Protein AF-B0RA98-F1 (afdb_monomer)

Foldseek 3Di:
DDWDDDPNATQKDKDFDADPVRQTAKIWMAHVPDPPGDHCQQANTKIFGDAPSHGPDIDHPGHHDGVVVSVVCSVVPVVVCCVVSVVVRCVRVVVPDD

Nearest PDB structures (foldseek):
  6vhh-assembly1_A  TM=6.614E-01  e=2.451E+00  Homo sapiens
  7ban-assembly1_A  TM=6.502E-01  e=3.366E+00  Homo sapiens
  4r03-assembly1_A  TM=4.561E-01  e=2.159E+00  Parabacteroides distasonis ATCC 8503
  8yt8-assembly1_G  TM=3.287E-01  e=5.350E-01  Mus musculus
  8yt8-assembly1_D  TM=3.220E-01  e=4.423E-01  Mus musculus

Structure (mmCIF, N/CA/C/O backbone):
data_AF-B0RA98-F1
#
_entry.id   AF-B0RA98-F1
#
loop_
_atom_site.group_PDB
_atom_site.id
_atom_site.type_symbol
_atom_site.label_atom_id
_atom_site.label_alt_id
_atom_site.label_comp_id
_atom_site.label_asym_id
_atom_site.label_entity_id
_atom_site.label_seq_id
_atom_site.pdbx_PDB_ins_code
_atom_site.Cartn_x
_atom_site.Cartn_y
_atom_site.Cartn_z
_atom_site.occupancy
_atom_site.B_iso_or_equiv
_atom_site.auth_seq_id
_atom_site.auth_comp_id
_atom_site.auth_asym_id
_atom_site.auth_atom_id
_atom_site.pdbx_PDB_model_num
ATOM 1 N N . MET A 1 1 ? 2.933 -8.373 8.074 1.00 58.84 1 MET A N 1
ATOM 2 C CA . MET A 1 1 ? 3.681 -8.220 6.802 1.00 58.84 1 MET A CA 1
ATOM 3 C C . MET A 1 1 ? 3.926 -9.589 6.175 1.00 58.84 1 MET A C 1
ATOM 5 O O . MET A 1 1 ? 4.323 -10.486 6.908 1.00 58.84 1 MET A O 1
ATOM 9 N N . GLY A 1 2 ? 3.730 -9.750 4.860 1.00 65.38 2 GLY A N 1
ATOM 10 C CA . GLY A 1 2 ? 4.033 -10.996 4.135 1.00 65.38 2 GLY A CA 1
ATOM 11 C C . GLY A 1 2 ? 4.586 -10.728 2.730 1.00 65.38 2 GLY A C 1
ATOM 12 O O . GLY A 1 2 ? 4.182 -9.758 2.093 1.00 65.38 2 GLY A O 1
ATOM 13 N N . TYR A 1 3 ? 5.530 -11.548 2.261 1.00 68.44 3 TYR A N 1
ATOM 14 C CA . TYR A 1 3 ? 6.106 -11.455 0.914 1.00 68.44 3 TYR A CA 1
ATOM 15 C C . TYR A 1 3 ? 6.538 -12.832 0.383 1.00 68.44 3 TYR A C 1
ATOM 17 O O . TYR A 1 3 ? 6.806 -13.736 1.175 1.00 68.44 3 TYR A O 1
ATOM 25 N N . SER A 1 4 ? 6.612 -12.988 -0.943 1.00 64.75 4 SER A N 1
ATOM 26 C CA . SER A 1 4 ? 7.087 -14.204 -1.625 1.00 64.75 4 SER A CA 1
ATOM 27 C C . SER A 1 4 ? 8.083 -13.863 -2.734 1.00 64.75 4 SER A C 1
ATOM 29 O O . SER A 1 4 ? 7.967 -12.823 -3.384 1.00 64.75 4 SER A O 1
ATOM 31 N N . HIS A 1 5 ? 9.057 -14.749 -2.953 1.00 69.31 5 HIS A N 1
ATOM 32 C CA . HIS A 1 5 ? 10.075 -14.608 -3.993 1.00 69.31 5 HIS A CA 1
ATOM 33 C C . HIS A 1 5 ? 10.159 -15.875 -4.852 1.00 69.31 5 HIS A C 1
ATOM 35 O O . HIS A 1 5 ? 10.138 -16.985 -4.320 1.00 69.31 5 HIS A O 1
ATOM 41 N N . SER A 1 6 ? 10.357 -15.714 -6.161 1.00 56.84 6 SER A N 1
ATOM 42 C CA . SER A 1 6 ? 10.723 -16.795 -7.084 1.00 56.84 6 SER A CA 1
ATOM 43 C C . SER A 1 6 ? 12.014 -16.420 -7.807 1.00 56.84 6 SER A C 1
ATOM 45 O O . SER A 1 6 ? 12.119 -15.328 -8.362 1.00 56.84 6 SER A O 1
ATOM 47 N N . SER A 1 7 ? 13.034 -17.283 -7.755 1.00 61.19 7 SER A N 1
ATOM 48 C CA . SER A 1 7 ? 14.344 -17.051 -8.396 1.00 61.19 7 SER A CA 1
ATOM 49 C C . SER A 1 7 ? 14.931 -15.646 -8.155 1.00 61.19 7 SER A C 1
ATOM 51 O O . SER A 1 7 ? 15.412 -14.998 -9.084 1.00 61.19 7 SER A O 1
ATOM 53 N N . GLY A 1 8 ? 14.851 -15.141 -6.917 1.00 59.91 8 GLY A N 1
ATOM 54 C CA . GLY A 1 8 ? 15.379 -13.823 -6.530 1.00 59.91 8 GLY A CA 1
ATOM 55 C C . GLY A 1 8 ? 14.505 -12.615 -6.893 1.00 59.91 8 GLY A C 1
ATOM 56 O O . GLY A 1 8 ? 14.859 -11.499 -6.527 1.00 59.91 8 GLY A O 1
ATOM 57 N N . HIS A 1 9 ? 13.364 -12.821 -7.553 1.00 62.47 9 HIS A N 1
ATOM 58 C CA . HIS A 1 9 ? 12.417 -11.764 -7.905 1.00 62.47 9 HIS A CA 1
ATOM 59 C C . HIS A 1 9 ? 11.239 -11.764 -6.928 1.00 62.47 9 HIS A C 1
ATOM 61 O O . HIS A 1 9 ? 10.709 -12.824 -6.589 1.00 62.47 9 HIS A O 1
ATOM 67 N N . LEU A 1 10 ? 10.846 -10.581 -6.452 1.00 71.31 10 LEU A N 1
ATOM 68 C CA . LEU A 1 10 ? 9.686 -10.392 -5.579 1.00 71.31 10 LEU A CA 1
ATOM 69 C C . LEU A 1 10 ? 8.414 -10.502 -6.407 1.00 71.31 10 LEU A C 1
ATOM 71 O O . LEU A 1 10 ? 8.169 -9.657 -7.259 1.00 71.31 10 LEU A O 1
ATOM 75 N N . THR A 1 11 ? 7.638 -11.553 -6.151 1.00 71.00 11 THR A N 1
ATOM 76 C CA . THR A 1 11 ? 6.406 -11.855 -6.894 1.00 71.00 11 THR A CA 1
ATOM 77 C C . THR A 1 11 ? 5.159 -11.403 -6.149 1.00 71.00 11 THR A C 1
ATOM 79 O O . THR A 1 11 ? 4.126 -11.164 -6.759 1.00 71.00 11 THR A O 1
ATOM 82 N N . LEU A 1 12 ? 5.251 -11.269 -4.824 1.00 77.62 12 LEU A N 1
ATOM 83 C CA . LEU A 1 12 ? 4.139 -10.869 -3.976 1.00 77.62 12 LEU A CA 1
ATOM 84 C C . LEU A 1 12 ? 4.654 -10.079 -2.781 1.00 77.62 12 LEU A C 1
ATOM 86 O O . LEU A 1 12 ? 5.582 -10.527 -2.101 1.00 77.62 12 LEU A O 1
ATOM 90 N N . PHE A 1 13 ? 3.987 -8.980 -2.442 1.00 78.62 13 PHE A N 1
ATOM 91 C CA . PHE A 1 13 ? 4.081 -8.428 -1.096 1.00 78.62 13 PHE A CA 1
ATOM 92 C C . PHE A 1 13 ? 2.782 -7.790 -0.627 1.00 78.62 13 PHE A C 1
ATOM 94 O O . PHE A 1 13 ? 1.990 -7.286 -1.419 1.00 78.62 13 PHE A O 1
ATOM 101 N N . VAL A 1 14 ? 2.611 -7.772 0.694 1.00 78.19 14 VAL A N 1
ATOM 102 C CA . VAL A 1 14 ? 1.593 -6.987 1.390 1.00 78.19 14 VAL A CA 1
ATOM 103 C C . VAL A 1 14 ? 2.237 -6.298 2.589 1.00 78.19 14 VAL A C 1
ATOM 105 O O . VAL A 1 14 ? 2.810 -6.945 3.478 1.00 78.19 14 VAL A O 1
ATOM 108 N N . VAL A 1 15 ? 2.117 -4.973 2.613 1.00 78.31 15 VAL A N 1
ATOM 109 C CA . VAL A 1 15 ? 2.451 -4.125 3.757 1.00 78.31 15 VAL A CA 1
ATOM 110 C C . VAL A 1 15 ? 1.158 -3.495 4.245 1.00 78.31 15 VAL A C 1
ATOM 112 O O . VAL A 1 15 ? 0.451 -2.867 3.462 1.00 78.31 15 VAL A O 1
ATOM 115 N N . GLN A 1 16 ? 0.831 -3.688 5.518 1.00 79.31 16 GLN A N 1
ATOM 116 C CA . GLN A 1 16 ? -0.393 -3.155 6.104 1.00 79.31 16 GLN A CA 1
ATOM 117 C C . GLN A 1 16 ? -0.145 -2.653 7.515 1.00 79.31 16 GLN A C 1
ATOM 119 O O . GLN A 1 16 ? 0.750 -3.155 8.204 1.00 79.31 16 GLN A O 1
ATOM 124 N N . PHE A 1 17 ? -0.955 -1.678 7.907 1.00 79.94 17 PHE A N 1
ATOM 125 C CA . PHE A 1 17 ? -1.087 -1.221 9.279 1.00 79.94 17 PHE A CA 1
ATOM 126 C C . PHE A 1 17 ? -2.489 -1.581 9.772 1.00 79.94 17 PHE A C 1
ATOM 128 O O . PHE A 1 17 ? -3.479 -1.312 9.084 1.00 79.94 17 PHE A O 1
ATOM 135 N N . GLU A 1 18 ? -2.531 -2.213 10.937 1.00 73.56 18 GLU A N 1
ATOM 136 C CA . GLU A 1 18 ? -3.746 -2.625 11.631 1.00 73.56 18 GLU A CA 1
ATOM 137 C C . GLU A 1 18 ? -3.881 -1.797 12.908 1.00 73.56 18 GLU A C 1
ATOM 139 O O . GLU A 1 18 ? -2.872 -1.445 13.528 1.00 73.56 18 GLU A O 1
ATOM 144 N N . ASP A 1 19 ? -5.111 -1.475 13.291 1.00 71.06 19 ASP A N 1
ATOM 145 C CA . ASP A 1 19 ? -5.391 -0.857 14.582 1.00 71.06 19 ASP A CA 1
ATOM 146 C C . ASP A 1 19 ? -5.407 -1.900 15.726 1.00 71.06 19 ASP A C 1
ATOM 148 O O . ASP A 1 19 ? -5.124 -3.087 15.536 1.00 71.06 19 ASP A O 1
ATOM 152 N N . GLY A 1 20 ? -5.736 -1.458 16.944 1.00 65.88 20 GLY A N 1
ATOM 153 C CA . GLY A 1 20 ? -5.821 -2.331 18.121 1.00 65.88 20 GLY A CA 1
ATOM 154 C C . GLY A 1 20 ? -6.890 -3.431 18.039 1.00 65.88 20 GLY A C 1
ATOM 155 O O . GLY A 1 20 ? -6.824 -4.376 18.828 1.00 65.88 20 GLY A O 1
ATOM 156 N N . GLU A 1 21 ? -7.834 -3.342 17.098 1.00 71.00 21 GLU A N 1
ATOM 157 C CA . GLU A 1 21 ? -8.887 -4.333 16.848 1.00 71.00 21 GLU A CA 1
ATOM 158 C C . GLU A 1 21 ? -8.584 -5.237 15.639 1.00 71.00 21 GLU A C 1
ATOM 160 O O . GLU A 1 21 ? -9.422 -6.056 15.265 1.00 71.00 21 GLU A O 1
ATOM 165 N N . TRP A 1 22 ? -7.369 -5.164 15.078 1.00 71.69 22 TRP A N 1
ATOM 166 C CA . TRP A 1 22 ? -6.960 -5.858 13.846 1.00 71.69 22 TRP A CA 1
ATOM 167 C C . TRP A 1 22 ? -7.677 -5.364 12.580 1.00 71.69 22 TRP A C 1
ATOM 169 O O . TRP A 1 22 ? -7.622 -6.024 11.538 1.00 71.69 22 TRP A O 1
ATOM 179 N N . ALA A 1 23 ? -8.320 -4.198 12.631 1.00 76.12 23 ALA A N 1
ATOM 180 C CA . ALA A 1 23 ? -8.912 -3.578 11.460 1.00 76.12 23 ALA A CA 1
ATOM 181 C C . ALA A 1 23 ? 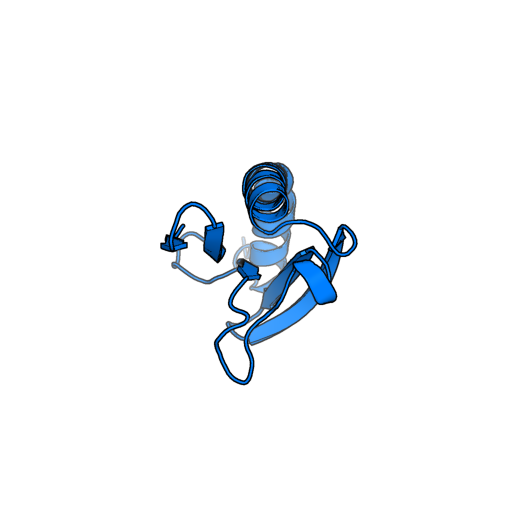-7.803 -3.023 10.560 1.00 76.12 23 ALA A C 1
ATOM 183 O O . ALA A 1 23 ? -6.914 -2.291 11.000 1.00 76.12 23 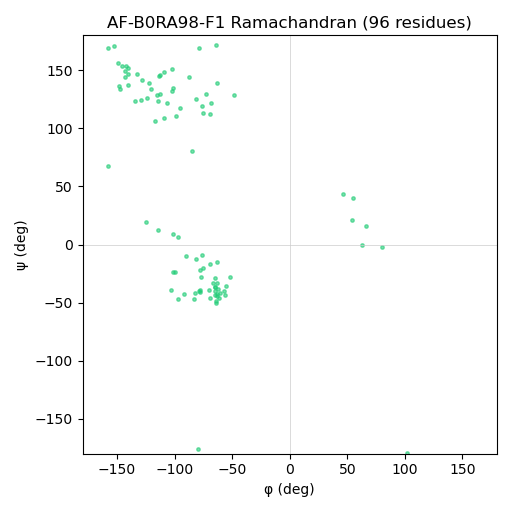ALA A O 1
ATOM 184 N N . ILE A 1 24 ? -7.844 -3.368 9.272 1.00 79.38 24 ILE A N 1
ATOM 185 C CA . ILE A 1 24 ? -6.901 -2.830 8.288 1.00 79.38 24 ILE A CA 1
ATOM 186 C C . ILE A 1 24 ? -7.206 -1.343 8.123 1.00 79.38 24 ILE A C 1
ATOM 188 O O . ILE A 1 24 ? -8.309 -0.989 7.722 1.00 79.38 24 ILE A O 1
ATOM 192 N N . VAL A 1 25 ? -6.221 -0.484 8.375 1.00 80.62 25 VAL A N 1
ATOM 193 C CA . VAL A 1 25 ? -6.354 0.970 8.189 1.00 80.62 25 VAL A CA 1
ATOM 194 C C . VAL A 1 25 ? -5.787 1.377 6.835 1.00 80.62 25 VAL A C 1
ATOM 196 O O . VAL A 1 25 ? -6.418 2.099 6.062 1.00 80.62 25 VAL A O 1
ATOM 199 N N . VAL A 1 26 ? -4.588 0.882 6.517 1.00 84.31 26 VAL A N 1
ATOM 200 C CA . VAL A 1 26 ? -3.943 1.100 5.221 1.00 84.31 26 VAL A CA 1
ATOM 201 C C . VAL A 1 26 ? -3.238 -0.155 4.725 1.00 84.31 26 VAL A C 1
ATOM 203 O O . VAL A 1 26 ? -2.687 -0.927 5.514 1.00 84.31 26 VAL A O 1
ATOM 206 N N . ARG A 1 27 ? -3.218 -0.344 3.402 1.00 87.44 27 ARG A N 1
ATOM 207 C CA . ARG A 1 27 ? -2.545 -1.465 2.737 1.00 87.44 27 ARG A CA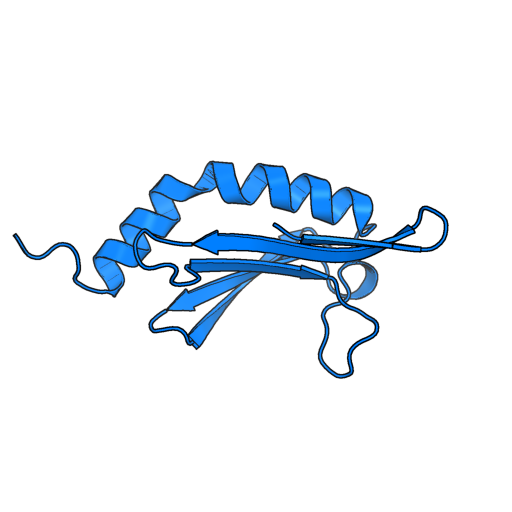 1
ATOM 208 C C . ARG A 1 27 ? -1.862 -1.024 1.449 1.00 87.44 27 ARG A C 1
ATOM 210 O O . ARG A 1 27 ? -2.461 -0.343 0.627 1.00 87.44 27 ARG A O 1
ATOM 217 N N . SER A 1 28 ? -0.645 -1.503 1.230 1.00 86.31 28 SER A N 1
ATOM 218 C CA . SER A 1 28 ? 0.009 -1.508 -0.078 1.00 86.31 28 SER A CA 1
ATOM 219 C C . SER A 1 28 ? 0.347 -2.944 -0.463 1.00 86.31 28 SER A C 1
ATOM 221 O O . SER A 1 28 ? 0.839 -3.713 0.370 1.00 86.31 28 SER A O 1
ATOM 223 N N . ASN A 1 29 ? 0.049 -3.336 -1.701 1.00 87.00 29 ASN A N 1
ATOM 224 C CA . ASN A 1 29 ? 0.270 -4.699 -2.165 1.00 87.00 29 ASN A CA 1
ATOM 225 C C . ASN A 1 29 ? 0.757 -4.776 -3.613 1.00 87.00 29 ASN A C 1
ATOM 227 O O . ASN A 1 29 ? 0.438 -3.930 -4.443 1.00 87.00 29 ASN A O 1
ATOM 231 N N . HIS A 1 30 ? 1.479 -5.854 -3.898 1.00 88.00 30 HIS A N 1
ATOM 232 C CA . HIS A 1 30 ? 1.862 -6.295 -5.231 1.00 88.00 30 HIS A CA 1
ATOM 233 C C . HIS A 1 30 ? 1.479 -7.764 -5.373 1.00 88.00 30 HIS A C 1
ATOM 235 O O . HIS A 1 30 ? 1.890 -8.553 -4.526 1.00 88.00 30 HIS A O 1
ATOM 241 N N . ASP A 1 31 ? 0.683 -8.109 -6.384 1.00 88.25 31 ASP A N 1
ATOM 242 C CA . ASP A 1 31 ? 0.253 -9.481 -6.692 1.00 88.25 31 ASP A CA 1
ATOM 243 C C . ASP A 1 31 ? -0.171 -9.595 -8.172 1.00 88.25 31 ASP A C 1
ATOM 245 O O . ASP A 1 31 ? -1.354 -9.709 -8.466 1.00 88.25 31 ASP A O 1
ATOM 249 N N . PRO A 1 32 ? 0.742 -9.476 -9.143 1.00 87.50 32 PRO A N 1
ATOM 250 C CA . PRO A 1 32 ? 0.381 -9.380 -10.559 1.00 87.50 32 PRO A CA 1
ATOM 251 C C . PRO A 1 32 ? -0.191 -10.691 -11.128 1.00 87.50 32 PRO A C 1
ATOM 253 O O . PRO A 1 32 ? -0.827 -10.682 -12.177 1.00 87.50 32 PRO A O 1
ATOM 256 N N . GLU A 1 33 ? 0.012 -11.823 -10.446 1.00 84.56 33 GLU A N 1
ATOM 257 C CA . GLU A 1 33 ? -0.422 -13.144 -10.916 1.00 84.56 33 GLU A CA 1
ATOM 258 C C . GLU A 1 33 ? -1.907 -13.436 -10.629 1.00 84.56 33 GLU A C 1
ATOM 260 O O . GLU A 1 33 ? -2.471 -14.383 -11.182 1.00 84.56 33 GLU A O 1
ATOM 265 N N . ARG A 1 34 ? -2.576 -12.633 -9.788 1.00 82.50 34 ARG A N 1
ATOM 266 C CA . ARG A 1 34 ? -4.026 -12.741 -9.561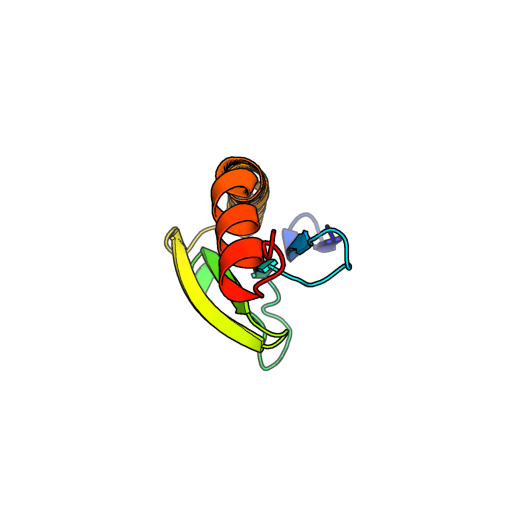 1.00 82.50 34 ARG A CA 1
ATOM 267 C C . ARG A 1 34 ? -4.813 -11.920 -10.580 1.00 82.50 34 ARG A C 1
ATOM 269 O O . ARG A 1 34 ? -4.459 -10.788 -10.878 1.00 82.50 34 ARG A O 1
ATOM 276 N N . GLU A 1 35 ? -5.972 -12.437 -10.997 1.00 74.75 35 GLU A N 1
ATOM 277 C CA . GLU A 1 35 ? -6.887 -11.806 -11.973 1.00 74.75 35 GLU A CA 1
ATOM 278 C C . GLU A 1 35 ? -7.269 -10.345 -11.637 1.00 74.75 35 GLU A C 1
ATOM 280 O O . GLU A 1 35 ? -7.523 -9.531 -12.524 1.00 74.75 35 GLU A O 1
ATOM 285 N N . HIS A 1 36 ? -7.260 -9.984 -10.351 1.00 74.00 36 HIS A N 1
ATOM 286 C CA . HIS A 1 36 ? -7.512 -8.621 -9.862 1.00 74.00 36 HIS A CA 1
ATOM 287 C C . HIS A 1 36 ? -6.390 -8.082 -8.977 1.00 74.00 36 HIS A C 1
ATOM 289 O O . HIS A 1 36 ? -6.590 -7.170 -8.173 1.00 74.00 36 HIS A O 1
ATOM 295 N N . GLY A 1 37 ? -5.214 -8.684 -9.076 1.00 78.06 37 GLY A N 1
ATOM 296 C CA . GLY A 1 37 ? -4.078 -8.275 -8.291 1.00 78.06 37 GLY A CA 1
ATOM 297 C C . GLY A 1 37 ? -3.387 -7.032 -8.853 1.00 78.06 37 GLY A C 1
ATOM 298 O O . GLY A 1 37 ? -3.722 -6.504 -9.920 1.00 78.06 37 GLY A O 1
ATOM 299 N N . TYR A 1 38 ? -2.482 -6.482 -8.050 1.00 84.88 38 TYR A N 1
ATOM 300 C CA . TYR A 1 38 ? -1.906 -5.167 -8.299 1.00 84.88 38 TYR A CA 1
ATOM 301 C C . TYR A 1 38 ? -0.467 -5.302 -8.792 1.00 84.88 38 TYR A C 1
ATOM 303 O O . TYR A 1 38 ? 0.375 -5.869 -8.096 1.00 84.88 38 TYR A O 1
ATOM 311 N N . ASP A 1 39 ? -0.170 -4.780 -9.980 1.00 90.81 39 ASP A N 1
ATOM 312 C CA . ASP A 1 39 ? 1.195 -4.742 -10.495 1.00 90.81 39 ASP A CA 1
ATOM 313 C C . ASP A 1 39 ? 1.810 -3.360 -10.266 1.00 90.81 39 ASP A C 1
ATOM 315 O O . ASP A 1 39 ? 1.419 -2.380 -10.901 1.00 90.81 39 ASP A O 1
ATOM 319 N N . VAL A 1 40 ? 2.787 -3.281 -9.362 1.00 90.31 40 VAL A N 1
ATOM 320 C CA . VAL A 1 40 ? 3.475 -2.025 -9.049 1.00 90.31 40 VAL A CA 1
ATOM 321 C C . VAL A 1 40 ? 4.464 -1.615 -10.138 1.00 90.31 40 VAL A C 1
ATOM 323 O O . VAL A 1 40 ? 4.798 -0.436 -10.234 1.00 90.31 40 VAL A O 1
ATOM 326 N N . ALA A 1 41 ? 4.901 -2.557 -10.979 1.00 90.88 41 ALA A N 1
ATOM 327 C CA . ALA A 1 41 ? 5.792 -2.289 -12.100 1.00 90.88 41 ALA A CA 1
ATOM 328 C C . ALA A 1 41 ? 5.057 -1.671 -13.298 1.00 90.88 41 ALA A C 1
ATOM 330 O O . ALA A 1 41 ? 5.691 -1.003 -14.111 1.00 90.88 41 ALA A O 1
ATOM 331 N N . GLU A 1 42 ? 3.736 -1.848 -13.391 1.00 91.56 42 GLU A N 1
ATOM 332 C CA . GLU A 1 42 ? 2.904 -1.219 -14.425 1.00 91.56 42 GLU A CA 1
ATOM 333 C C . GLU A 1 42 ? 2.109 -0.024 -13.898 1.00 91.56 42 GLU A C 1
ATOM 335 O O . GLU A 1 42 ? 1.959 0.976 -14.599 1.00 91.56 42 GLU A O 1
ATOM 340 N N . LYS A 1 43 ? 1.580 -0.124 -12.673 1.00 88.38 43 LYS A N 1
ATOM 341 C CA . LYS A 1 43 ? 0.627 0.853 -12.133 1.00 88.38 43 LYS A CA 1
ATOM 342 C C . LYS A 1 43 ? 1.251 1.849 -11.162 1.00 88.38 43 LYS A C 1
ATOM 344 O O . LYS A 1 43 ? 0.715 2.938 -11.042 1.00 88.38 43 LYS A O 1
ATOM 349 N N . GLY A 1 44 ? 2.374 1.523 -10.518 1.00 90.94 44 GLY A N 1
AT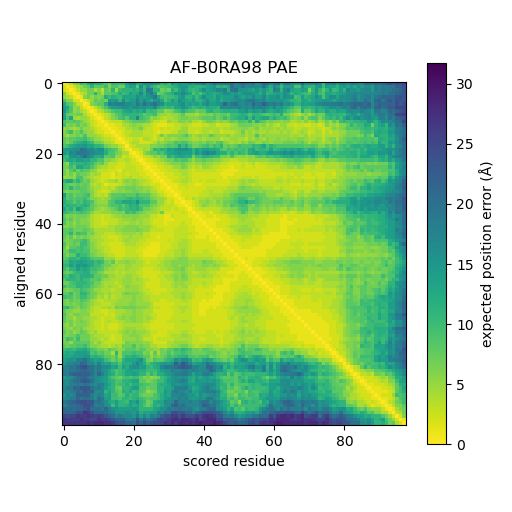OM 350 C CA . GLY A 1 44 ? 2.964 2.335 -9.444 1.00 90.94 44 GLY A CA 1
ATOM 351 C C . GLY A 1 44 ? 2.696 1.785 -8.051 1.00 90.94 44 GLY A C 1
ATOM 352 O O . GLY A 1 44 ? 2.083 0.736 -7.883 1.00 90.94 44 GLY A O 1
ATOM 353 N N . VAL A 1 45 ? 3.180 2.471 -7.022 1.00 88.94 45 VAL A N 1
ATOM 354 C CA . VAL A 1 45 ? 2.964 2.078 -5.624 1.00 88.94 45 VAL A CA 1
ATOM 355 C C . VAL A 1 45 ? 1.774 2.841 -5.081 1.00 88.94 45 VAL A C 1
ATOM 357 O O . VAL A 1 45 ? 1.806 4.066 -4.993 1.00 88.94 45 VAL A O 1
ATOM 360 N N . TYR A 1 46 ? 0.735 2.109 -4.697 1.00 89.50 46 TYR A N 1
ATOM 361 C CA . TYR A 1 46 ? -0.492 2.686 -4.168 1.00 89.50 46 TYR A CA 1
ATOM 362 C C . TYR A 1 46 ? -0.677 2.306 -2.701 1.00 89.50 46 TYR A C 1
ATOM 364 O O . TYR A 1 46 ? -0.312 1.204 -2.273 1.00 89.50 46 TYR A O 1
ATOM 372 N N . LEU A 1 47 ? -1.247 3.238 -1.945 1.00 86.94 47 LEU A N 1
ATOM 373 C CA . LEU A 1 47 ? -1.702 3.056 -0.577 1.00 86.94 47 LEU A CA 1
ATOM 374 C C . LEU A 1 47 ? -3.228 3.078 -0.566 1.00 86.94 47 LEU A C 1
ATOM 376 O O . LEU A 1 47 ? -3.858 4.116 -0.772 1.00 86.94 47 LEU A O 1
ATOM 380 N N . ASP A 1 48 ? -3.822 1.918 -0.336 1.00 87.81 48 ASP A N 1
ATOM 381 C CA . ASP A 1 48 ? -5.254 1.787 -0.129 1.00 87.81 48 ASP A CA 1
ATOM 382 C C . ASP A 1 48 ? -5.581 2.136 1.320 1.00 87.81 48 ASP A C 1
ATOM 384 O O . ASP A 1 48 ? -5.021 1.542 2.240 1.00 87.81 48 ASP A O 1
ATOM 388 N N . VAL A 1 49 ? -6.495 3.084 1.508 1.00 84.38 49 VAL A N 1
ATOM 389 C CA . VAL A 1 49 ? -7.017 3.506 2.809 1.00 84.38 49 VAL A CA 1
ATOM 390 C C . VAL A 1 49 ? -8.388 2.878 3.005 1.00 84.38 49 VAL A C 1
ATOM 392 O O . VAL A 1 49 ? -9.244 2.954 2.118 1.00 84.38 49 VAL A O 1
ATOM 395 N N . TYR A 1 50 ? -8.592 2.284 4.171 1.00 84.44 50 TYR A N 1
ATOM 396 C CA . TYR A 1 50 ? -9.812 1.586 4.547 1.00 84.44 50 TYR A CA 1
ATOM 397 C C . TYR A 1 50 ? -10.573 2.380 5.606 1.00 84.44 50 TYR A C 1
ATOM 399 O O . TYR A 1 50 ? -9.982 3.110 6.404 1.00 84.44 50 TYR A O 1
ATOM 407 N N . ARG A 1 51 ? -11.896 2.255 5.571 1.00 80.00 51 ARG A N 1
ATOM 408 C CA . ARG A 1 51 ? -12.833 2.798 6.550 1.00 80.00 51 ARG A CA 1
ATOM 409 C C . ARG A 1 51 ? -14.005 1.829 6.635 1.00 80.00 51 ARG A C 1
ATOM 411 O O . ARG A 1 51 ? -14.494 1.401 5.595 1.00 80.00 51 ARG A O 1
ATOM 418 N N . ASP A 1 52 ? -14.429 1.495 7.847 1.00 81.06 52 ASP A N 1
ATO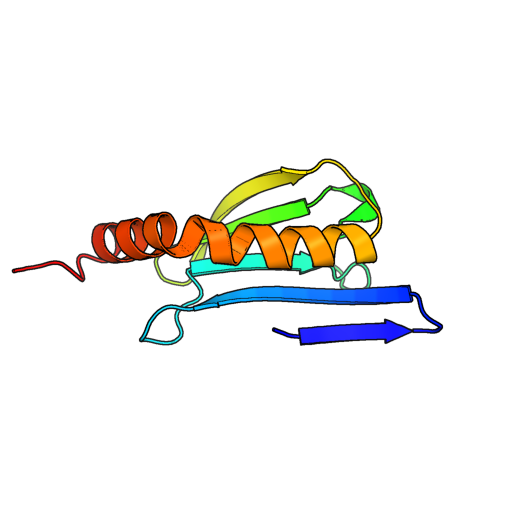M 419 C CA . ASP A 1 52 ? -15.528 0.541 8.081 1.00 81.06 52 ASP A CA 1
ATO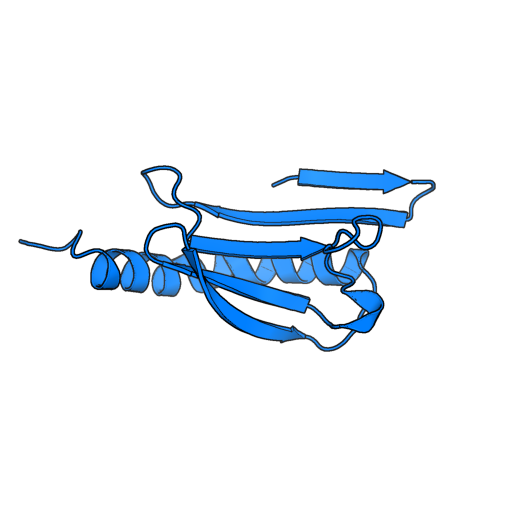M 420 C C . ASP A 1 52 ? -15.275 -0.814 7.392 1.00 81.06 52 ASP A C 1
ATOM 422 O O . ASP A 1 52 ? -16.167 -1.400 6.793 1.00 81.06 52 ASP A O 1
ATOM 426 N N . GLU A 1 53 ? -14.017 -1.279 7.428 1.00 80.44 53 GLU A N 1
ATOM 427 C CA . GLU A 1 53 ? -13.527 -2.508 6.770 1.00 80.44 53 GLU A CA 1
ATOM 428 C C . GLU A 1 53 ? -13.625 -2.510 5.229 1.00 80.44 53 GLU A C 1
ATOM 430 O O . GLU A 1 53 ? -13.167 -3.444 4.564 1.00 80.44 53 GLU A O 1
ATOM 435 N N . GLU A 1 54 ? -14.130 -1.432 4.631 1.00 83.75 54 GLU A N 1
ATOM 436 C CA . GLU A 1 54 ? -14.233 -1.241 3.191 1.00 83.75 54 GLU A CA 1
ATOM 437 C C . GLU A 1 54 ? -13.137 -0.305 2.672 1.00 83.75 54 GLU A C 1
ATOM 439 O O . GLU A 1 54 ? -12.639 0.594 3.355 1.00 83.75 54 GLU A O 1
ATOM 444 N N . LYS A 1 55 ? -12.728 -0.501 1.415 1.00 86.81 55 LYS A N 1
ATOM 445 C CA . LYS A 1 55 ? -11.759 0.387 0.769 1.00 86.81 55 LYS A CA 1
ATOM 446 C C . LYS A 1 55 ? -12.407 1.752 0.522 1.00 86.81 55 LYS A C 1
ATOM 448 O O . LYS A 1 55 ? -13.274 1.879 -0.337 1.00 86.81 55 LYS A O 1
ATOM 453 N N . TYR A 1 56 ? -11.932 2.777 1.223 1.00 84.94 56 TYR A N 1
ATOM 454 C CA . TYR A 1 56 ? -12.433 4.146 1.113 1.00 84.94 56 TYR A CA 1
ATOM 455 C C . TYR A 1 56 ? -11.804 4.900 -0.063 1.00 84.94 56 TYR A C 1
ATOM 457 O O . TYR A 1 56 ? -12.504 5.545 -0.844 1.00 84.94 56 TYR A O 1
ATOM 465 N N . ARG A 1 57 ? -10.473 4.828 -0.207 1.00 86.56 57 ARG A N 1
ATOM 466 C CA . ARG A 1 57 ? -9.742 5.469 -1.314 1.00 86.56 57 ARG A CA 1
ATOM 467 C C . ARG A 1 57 ? -8.385 4.824 -1.576 1.00 86.56 57 ARG A C 1
ATOM 469 O O . ARG A 1 57 ? -7.892 4.057 -0.756 1.00 86.56 57 ARG A O 1
ATOM 476 N N . SER A 1 58 ? -7.770 5.192 -2.695 1.00 88.44 58 SER A N 1
ATOM 477 C CA . SER A 1 58 ? -6.376 4.871 -3.009 1.00 88.44 58 SER A CA 1
ATOM 478 C C . SER A 1 58 ? -5.577 6.141 -3.246 1.00 88.44 58 SER A C 1
ATOM 480 O O . SER A 1 58 ? -6.051 7.053 -3.921 1.00 88.44 58 SER A O 1
ATOM 482 N N . GLU A 1 59 ? -4.357 6.170 -2.729 1.00 87.44 59 GLU A N 1
ATOM 483 C CA . GLU A 1 59 ? -3.386 7.238 -2.948 1.00 87.44 59 GLU A CA 1
ATOM 484 C C . GLU A 1 59 ? -2.191 6.677 -3.719 1.00 87.44 59 GLU A C 1
ATOM 486 O O . GLU A 1 59 ? -1.626 5.658 -3.327 1.00 87.44 59 GLU A O 1
ATOM 491 N N . GLU A 1 60 ? -1.804 7.323 -4.818 1.00 88.19 60 GLU A N 1
ATOM 492 C CA . GLU A 1 60 ? -0.549 7.006 -5.504 1.00 88.19 60 GLU A CA 1
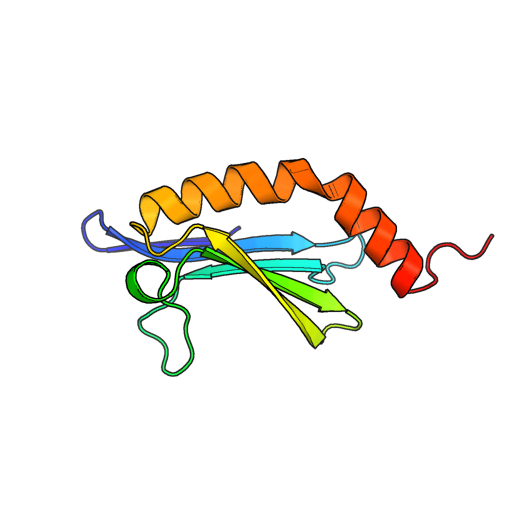ATOM 493 C C . GLU A 1 60 ? 0.613 7.607 -4.705 1.00 88.19 60 GLU A C 1
ATOM 495 O O . GLU A 1 60 ? 0.670 8.820 -4.503 1.00 88.19 60 GLU A O 1
ATOM 500 N N . LEU A 1 61 ? 1.526 6.758 -4.234 1.00 84.06 61 LEU A N 1
ATOM 501 C CA . LEU A 1 61 ? 2.727 7.179 -3.512 1.00 84.06 61 LEU A CA 1
ATOM 502 C C . LEU A 1 61 ? 3.905 7.381 -4.462 1.00 84.06 61 LEU A C 1
ATOM 504 O O . LEU A 1 61 ? 4.656 8.346 -4.327 1.00 84.06 61 LEU A O 1
ATOM 508 N N . PHE A 1 62 ? 4.071 6.457 -5.410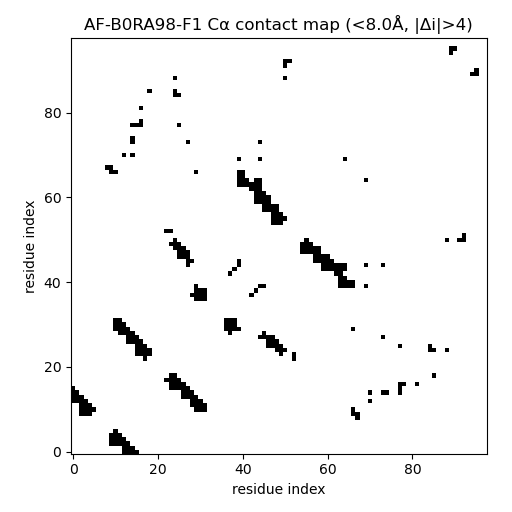 1.00 86.62 62 PHE A N 1
ATOM 509 C CA . PHE A 1 62 ? 5.176 6.466 -6.359 1.00 86.62 62 PHE A CA 1
ATOM 510 C C . PHE A 1 62 ? 4.724 5.981 -7.738 1.00 86.62 62 PHE A C 1
ATOM 512 O O . PHE A 1 62 ? 3.856 5.107 -7.820 1.00 86.62 62 PHE A O 1
ATOM 519 N N . PRO A 1 63 ? 5.354 6.484 -8.815 1.00 91.94 63 PRO A N 1
ATOM 520 C CA . PRO A 1 63 ? 5.143 5.965 -10.159 1.00 91.94 63 PRO A CA 1
ATOM 521 C C . PRO A 1 63 ? 5.612 4.500 -10.280 1.00 91.94 63 PRO A C 1
ATOM 523 O O . PRO A 1 63 ? 6.250 3.974 -9.361 1.00 91.94 63 PRO A O 1
ATOM 526 N N . PRO A 1 64 ? 5.324 3.831 -11.414 1.00 93.94 64 PRO A N 1
ATOM 527 C CA . PRO A 1 64 ? 5.766 2.463 -11.678 1.00 93.94 64 PRO A CA 1
ATOM 528 C C . PRO A 1 64 ? 7.254 2.234 -11.398 1.00 93.94 64 PRO A C 1
ATOM 530 O O . PRO A 1 64 ? 8.108 2.991 -11.865 1.00 93.94 64 PRO A O 1
ATOM 533 N N . MET A 1 65 ? 7.564 1.192 -10.622 1.00 91.56 65 MET A N 1
ATOM 534 C CA . MET A 1 65 ? 8.932 0.874 -10.198 1.00 91.56 65 MET A CA 1
ATOM 535 C C . MET A 1 65 ? 9.120 -0.619 -9.914 1.00 91.56 65 MET A C 1
ATOM 537 O O . MET A 1 65 ? 8.152 -1.378 -9.861 1.00 91.56 65 MET A O 1
ATOM 541 N N . GLN A 1 66 ? 10.366 -1.059 -9.710 1.00 90.56 66 GLN A N 1
ATOM 542 C CA . GLN A 1 66 ? 10.629 -2.471 -9.430 1.00 90.56 66 GLN A CA 1
ATOM 543 C C . GLN A 1 66 ? 9.966 -2.911 -8.114 1.00 90.56 66 GLN A C 1
ATOM 545 O O . GLN A 1 66 ? 10.063 -2.190 -7.116 1.00 90.56 66 GLN A O 1
ATOM 550 N N . PRO A 1 67 ? 9.368 -4.117 -8.050 1.00 86.94 67 PRO A N 1
ATOM 551 C CA . PRO A 1 67 ? 8.681 -4.588 -6.847 1.00 86.94 67 PRO A CA 1
ATOM 552 C C . PRO A 1 67 ? 9.546 -4.585 -5.580 1.00 86.94 67 PRO A C 1
ATOM 554 O O . PRO A 1 67 ? 9.058 -4.277 -4.495 1.00 86.94 67 PRO A O 1
ATOM 557 N N . SER A 1 68 ? 10.840 -4.892 -5.698 1.00 84.25 68 SER A N 1
ATOM 558 C CA . SER A 1 68 ? 11.791 -4.861 -4.577 1.00 84.25 68 SER A CA 1
ATOM 559 C C . SER A 1 68 ? 11.998 -3.452 -4.008 1.00 84.25 68 SER A C 1
ATOM 561 O O . SER A 1 68 ? 12.065 -3.275 -2.788 1.00 84.25 68 SER A O 1
ATOM 563 N N . GLU A 1 69 ? 12.061 -2.445 -4.879 1.00 87.94 69 GLU A N 1
ATOM 564 C CA . GLU A 1 69 ? 12.138 -1.034 -4.497 1.00 87.94 69 GLU A CA 1
ATOM 565 C C . GLU A 1 69 ? 10.808 -0.593 -3.877 1.00 87.94 69 GLU A C 1
ATOM 567 O O . GLU A 1 69 ? 10.799 -0.047 -2.774 1.00 87.94 69 GLU A O 1
ATOM 572 N N . ALA A 1 70 ? 9.681 -0.944 -4.505 1.00 87.38 70 ALA A N 1
ATOM 573 C CA . ALA A 1 70 ? 8.337 -0.670 -3.997 1.00 87.38 70 ALA A CA 1
ATOM 574 C C . ALA A 1 70 ? 8.108 -1.236 -2.585 1.00 87.38 70 ALA A C 1
ATOM 576 O O . ALA A 1 70 ? 7.579 -0.542 -1.719 1.00 87.38 70 ALA A O 1
ATOM 577 N N . LEU A 1 71 ? 8.555 -2.468 -2.318 1.00 84.38 71 LEU A N 1
ATOM 578 C CA . LEU A 1 71 ? 8.499 -3.076 -0.988 1.00 84.38 71 LEU A CA 1
ATOM 579 C C . LEU A 1 71 ? 9.300 -2.275 0.042 1.00 84.38 71 LEU A C 1
ATOM 581 O O . LEU A 1 71 ? 8.856 -2.124 1.179 1.00 84.38 71 LEU A O 1
ATOM 585 N N . THR A 1 72 ? 10.481 -1.790 -0.338 1.00 84.88 72 THR A N 1
ATOM 586 C CA . THR A 1 72 ? 11.333 -0.982 0.543 1.00 84.88 72 THR A CA 1
ATOM 587 C C . THR A 1 72 ? 10.640 0.335 0.886 1.00 84.88 72 THR A C 1
ATOM 589 O O . THR A 1 72 ? 10.470 0.647 2.060 1.00 84.88 72 THR A O 1
ATOM 592 N N . TYR A 1 73 ? 10.111 1.043 -0.113 1.00 82.44 73 TYR A N 1
ATOM 593 C CA . TYR A 1 73 ? 9.361 2.278 0.118 1.00 82.44 73 TYR A CA 1
ATOM 594 C C . TYR A 1 73 ? 8.089 2.061 0.938 1.00 82.44 73 TYR A C 1
ATOM 596 O O . TYR A 1 73 ? 7.817 2.834 1.853 1.00 82.44 73 TYR A O 1
ATOM 604 N N . ALA A 1 74 ? 7.322 1.005 0.662 1.00 81.12 74 ALA A N 1
ATOM 605 C CA . ALA A 1 74 ? 6.119 0.691 1.427 1.00 81.12 74 ALA A CA 1
ATOM 606 C C . ALA A 1 74 ? 6.442 0.401 2.904 1.00 81.12 74 ALA A C 1
ATOM 608 O O . ALA A 1 74 ? 5.700 0.833 3.787 1.00 81.12 74 ALA A O 1
ATOM 609 N N . LYS A 1 75 ? 7.564 -0.282 3.185 1.00 76.94 75 LYS A N 1
ATOM 610 C CA . LYS A 1 75 ? 8.061 -0.508 4.554 1.00 76.94 75 LYS A CA 1
ATOM 611 C C . LYS A 1 75 ? 8.465 0.774 5.262 1.00 76.94 75 LYS A C 1
ATOM 613 O O . LYS A 1 75 ? 8.254 0.849 6.464 1.00 76.94 75 LYS A O 1
ATOM 618 N N . ASP A 1 76 ? 9.044 1.735 4.553 1.00 80.06 76 ASP A N 1
ATOM 619 C CA . ASP A 1 76 ? 9.522 2.973 5.168 1.00 80.06 76 ASP A CA 1
ATOM 620 C C . ASP A 1 76 ? 8.382 3.983 5.357 1.00 80.06 76 ASP A C 1
ATOM 622 O O . ASP A 1 76 ? 8.273 4.612 6.403 1.00 80.06 76 ASP A O 1
ATOM 626 N N . GLN A 1 77 ? 7.485 4.124 4.378 1.00 72.88 77 GLN A N 1
ATOM 627 C CA . GLN A 1 77 ? 6.452 5.165 4.393 1.00 72.88 77 GLN A CA 1
ATOM 628 C C . GLN A 1 77 ? 5.271 4.849 5.317 1.00 72.88 77 GLN A C 1
ATOM 630 O O . GLN A 1 77 ? 4.802 5.739 6.027 1.00 72.88 77 GLN A O 1
ATOM 635 N N . ILE A 1 78 ? 4.794 3.598 5.342 1.00 70.50 78 ILE A N 1
ATOM 636 C CA . ILE A 1 78 ? 3.616 3.222 6.145 1.00 70.50 78 ILE A CA 1
ATOM 637 C C . ILE A 1 78 ? 3.859 3.459 7.653 1.00 70.50 78 ILE A C 1
ATOM 639 O O . ILE A 1 78 ? 3.022 4.102 8.288 1.00 70.50 78 ILE A O 1
ATOM 643 N N . PRO A 1 79 ? 5.004 3.055 8.240 1.00 65.06 79 PRO A N 1
ATOM 644 C CA . PRO A 1 79 ? 5.329 3.324 9.643 1.00 65.06 79 PRO A CA 1
ATOM 645 C C . PRO A 1 79 ? 5.770 4.761 9.942 1.00 65.06 79 PRO A C 1
ATOM 647 O O . PRO A 1 79 ? 5.888 5.106 11.114 1.00 65.06 79 PRO A O 1
ATOM 650 N N . MET A 1 80 ? 6.000 5.610 8.935 1.00 59.28 80 MET A N 1
ATOM 651 C CA . MET A 1 80 ? 6.307 7.037 9.127 1.00 59.28 80 MET A CA 1
ATOM 652 C C . MET A 1 80 ? 5.060 7.935 9.153 1.00 59.28 80 MET A C 1
ATOM 654 O O . MET A 1 80 ? 5.168 9.110 9.494 1.00 59.28 80 MET A O 1
ATOM 658 N N . GLN A 1 81 ? 3.882 7.404 8.815 1.00 63.47 81 GLN A N 1
ATOM 659 C CA . GLN A 1 81 ? 2.593 8.104 8.886 1.00 63.47 81 GLN A CA 1
ATOM 660 C C . GLN A 1 81 ? 1.562 7.551 9.916 1.00 63.47 81 GLN A C 1
ATOM 662 O O . GLN A 1 81 ? 0.398 7.960 9.848 1.00 63.47 81 GLN A O 1
ATOM 667 N N . PRO A 1 82 ? 1.893 6.655 10.876 1.00 54.88 82 PRO A N 1
ATOM 668 C CA . PRO A 1 82 ? 0.895 5.955 11.684 1.00 54.88 82 PRO A CA 1
ATOM 669 C C . PRO A 1 82 ? 0.137 6.909 12.605 1.00 54.88 82 PRO A C 1
ATOM 671 O O . PRO A 1 82 ? -1.059 6.744 12.789 1.00 54.88 82 PRO A O 1
ATOM 674 N N . GLU A 1 83 ? 0.775 7.966 13.110 1.00 54.38 83 GLU A N 1
ATOM 675 C CA . GLU A 1 83 ? 0.112 8.954 13.973 1.00 54.38 83 GLU A CA 1
ATOM 676 C C . GLU A 1 83 ? -1.019 9.696 13.239 1.00 54.38 83 GLU A C 1
ATOM 678 O O . GLU A 1 83 ? -2.051 10.000 13.835 1.00 54.38 83 GLU A O 1
ATOM 683 N N . GLY A 1 84 ? -0.870 9.930 11.929 1.00 59.59 84 GLY A N 1
ATOM 684 C CA . GLY A 1 84 ? -1.896 10.561 11.099 1.00 59.59 84 GLY A CA 1
ATOM 685 C C . GLY A 1 84 ? -3.028 9.611 10.708 1.00 59.59 84 GLY A C 1
ATOM 686 O O . GLY A 1 84 ? -4.189 10.023 10.695 1.00 59.59 84 GLY A O 1
ATOM 687 N N . TYR A 1 85 ? -2.715 8.348 10.405 1.00 61.88 85 TYR A N 1
ATOM 688 C CA . TYR A 1 85 ? -3.724 7.361 10.014 1.00 61.88 85 TYR A CA 1
ATOM 689 C C . TYR A 1 85 ? -4.490 6.799 11.213 1.00 61.88 85 TYR A C 1
ATOM 691 O O . TYR A 1 85 ? -5.709 6.713 11.125 1.00 61.88 85 TYR A O 1
ATOM 699 N N . SER A 1 86 ? -3.834 6.522 12.345 1.00 60.28 86 SER A N 1
ATOM 700 C CA . SER A 1 86 ? -4.510 6.105 13.580 1.00 60.28 86 SER A CA 1
ATOM 701 C C . SER A 1 86 ? -5.405 7.206 14.139 1.00 60.28 86 SER A C 1
ATOM 703 O O . SER A 1 86 ? -6.545 6.930 14.482 1.00 60.28 86 SER A O 1
ATOM 705 N N . THR A 1 87 ? -4.948 8.466 14.166 1.00 61.97 87 THR A N 1
ATOM 706 C CA . THR A 1 87 ? -5.795 9.581 14.635 1.00 61.97 87 THR A CA 1
ATOM 707 C C . THR A 1 87 ? -7.013 9.766 13.731 1.00 61.97 87 THR A C 1
ATOM 709 O O . THR A 1 87 ? -8.125 9.891 14.228 1.00 61.97 87 THR A O 1
ATOM 712 N N . ARG A 1 88 ? -6.838 9.721 12.401 1.00 59.84 88 ARG A N 1
ATOM 713 C CA . ARG A 1 88 ? -7.970 9.794 11.463 1.00 59.84 88 ARG A CA 1
ATOM 714 C C . ARG A 1 88 ? -8.898 8.593 11.572 1.00 59.84 88 ARG A C 1
ATOM 716 O O . ARG A 1 88 ? -10.099 8.769 11.429 1.00 59.84 88 ARG A O 1
ATOM 723 N N . PHE A 1 89 ? -8.362 7.402 11.817 1.00 60.53 89 PHE A N 1
ATOM 724 C CA . PHE A 1 89 ? -9.159 6.205 12.052 1.00 60.53 89 PHE A CA 1
ATOM 725 C C . PHE A 1 89 ? -9.991 6.356 13.333 1.00 60.53 89 PHE A C 1
ATOM 727 O O . PHE A 1 89 ? -11.208 6.226 13.275 1.00 60.53 89 PHE A O 1
ATOM 734 N N . GLU A 1 90 ? -9.377 6.754 14.452 1.00 62.03 90 GLU A N 1
ATOM 735 C CA . GLU A 1 90 ? -10.076 7.043 15.713 1.00 62.03 90 GLU A CA 1
ATOM 736 C C . GLU A 1 90 ? -11.159 8.129 15.552 1.00 62.03 90 GLU A C 1
ATOM 738 O O . GLU A 1 90 ? -12.241 8.003 16.126 1.00 62.03 90 GLU A O 1
ATOM 743 N N . GLU A 1 91 ? -10.891 9.181 14.767 1.00 62.50 91 GLU A N 1
ATOM 744 C CA . GLU A 1 91 ? -11.857 10.244 14.451 1.00 62.50 91 GLU A CA 1
ATOM 745 C C . GLU A 1 91 ? -12.989 9.771 13.523 1.00 62.50 91 GLU A C 1
ATOM 747 O O . GLU A 1 91 ? -14.136 10.176 13.698 1.00 62.50 91 GLU A O 1
ATOM 752 N N . TRP A 1 92 ? -12.699 8.933 12.525 1.00 59.44 92 TRP A N 1
ATOM 753 C CA . TRP A 1 92 ? -13.692 8.439 11.561 1.00 59.44 92 TRP A CA 1
ATOM 754 C C . TRP A 1 92 ? -14.596 7.346 12.115 1.00 59.44 92 TRP A C 1
ATOM 756 O O . TRP A 1 92 ? -15.729 7.229 11.643 1.00 59.44 92 TRP A O 1
ATOM 766 N N . HIS A 1 93 ? -14.095 6.583 13.083 1.00 56.94 93 HIS A N 1
ATOM 767 C CA . HIS A 1 93 ? -14.805 5.503 13.758 1.00 56.94 93 HIS A CA 1
ATOM 768 C C . HIS A 1 93 ? -15.423 5.932 15.098 1.00 56.94 93 HIS A C 1
ATOM 770 O O . HIS A 1 93 ? -15.932 5.090 15.831 1.00 56.94 93 HIS A O 1
ATOM 776 N N . GLU A 1 94 ? -15.374 7.229 15.437 1.00 59.56 94 GLU A N 1
ATOM 777 C CA . GLU A 1 94 ? -15.917 7.794 16.686 1.00 59.56 94 GLU A CA 1
ATOM 778 C C . GLU A 1 94 ? -15.381 7.108 17.966 1.00 59.56 94 GLU A C 1
ATOM 780 O O . GLU A 1 94 ? -15.959 7.225 19.050 1.00 59.56 94 GLU A O 1
ATOM 785 N N . ILE A 1 95 ? -14.231 6.427 17.867 1.00 59.75 95 ILE A N 1
ATOM 786 C CA . ILE A 1 95 ? -13.585 5.699 18.972 1.00 59.75 95 ILE A CA 1
ATOM 787 C C . ILE A 1 95 ? -13.134 6.688 20.055 1.00 59.75 95 ILE A C 1
ATOM 789 O O . ILE A 1 95 ? -13.159 6.375 21.246 1.00 59.75 95 ILE A O 1
ATOM 793 N N . ARG A 1 96 ? -12.826 7.937 19.674 1.00 49.12 96 ARG A N 1
ATOM 794 C CA . ARG A 1 96 ? -12.761 9.060 20.617 1.00 49.12 96 ARG A CA 1
ATOM 795 C C . ARG A 1 96 ? -14.137 9.671 20.834 1.00 49.12 96 ARG A C 1
ATOM 797 O O . ARG A 1 96 ? -14.440 10.749 20.327 1.00 49.12 96 ARG A O 1
ATOM 804 N N . THR A 1 97 ? -14.919 9.025 21.688 1.00 40.38 97 THR A N 1
ATOM 805 C CA . THR A 1 97 ? -15.972 9.722 22.422 1.00 40.38 97 THR A CA 1
ATOM 806 C C . THR A 1 97 ? -15.662 9.653 23.921 1.00 40.38 97 THR A C 1
ATOM 808 O O . THR A 1 97 ? -15.886 8.620 24.544 1.00 40.38 97 THR A O 1
ATOM 811 N N . GLN A 1 98 ? -15.223 10.805 24.459 1.00 38.00 98 GLN A N 1
ATOM 812 C CA . GLN A 1 98 ? -14.964 11.183 25.872 1.00 38.00 98 GLN A CA 1
ATOM 813 C C . GLN A 1 98 ? -13.533 11.060 26.406 1.00 38.00 98 GLN A C 1
ATOM 815 O O . GLN A 1 98 ? -12.947 9.960 26.383 1.00 38.00 98 GLN A O 1
#

Sequence (98 aa):
MGYSHSSGHLTLFVVQFEDGEWAIVVRSNHDPEREHGYDVAEKGVYLDVYRDEEKYRSEELFPPMQPSEALTYAKDQIPMQPEGYSTRFEEWHEIRTQ

Secondary structure (DSSP, 8-state):
-EEEEETTEEEEEEEEEE-TT--EEEEEEE-TTSTT---HHHH-EEEEEEETTEEEEEEEEE-S--HHHHHHHHHHHGGGSHHHHHHHHHHHTT----

Solvent-accessible surface area (backbone atoms only — not comparable to full-atom values): 5682 Å² total; per-residue (Å²): 119,53,72,46,70,57,98,89,40,62,59,32,38,42,44,66,47,59,52,100,84,68,48,59,41,36,40,32,62,32,28,59,90,44,99,85,43,38,43,27,62,79,72,14,38,46,40,37,34,38,50,95,88,36,83,69,48,74,42,80,76,43,70,52,40,57,53,65,58,47,52,52,50,49,63,55,52,57,75,72,43,45,73,62,53,52,52,49,46,34,63,74,67,54,69,74,70,133

InterPro domains:
  IPR056135 Domain of unknown function DUF7718 [PF24839] (3-94)

Radius of gyration: 14.27 Å; Cα contacts (8 Å, |Δi|>4): 164; chains: 1; bounding box: 31×28×40 Å

pLDDT: mean 75.9, std 12.66, range [38.0, 93.94]

Mean predicted aligned error: 8.21 Å

Organism: Halobacterium salinarum (strain ATCC 29341 / DSM 671 / R1) (NCBI:txid478009)